Protein AF-A0AA40AC60-F1 (afdb_monomer_lite)

Radius of gyration: 14.01 Å; chains: 1; bounding box: 28×23×40 Å

Organism: NCBI:txid1954250

Foldseek 3Di:
DDQPDEAEDEAEDDCQQVVRVVVQVVVQVVQVVVVCVVCVVVVNNVVCPPDDHHDYDGDYD

Structure (mmCIF, N/CA/C/O backbone):
d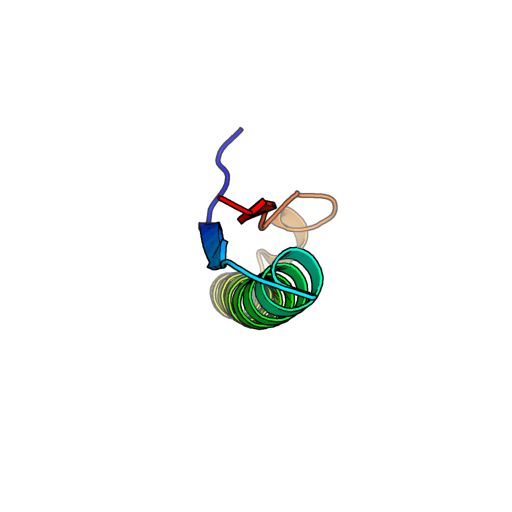ata_AF-A0AA40AC60-F1
#
_entry.id   AF-A0AA40AC60-F1
#
loop_
_atom_site.group_PDB
_atom_site.id
_atom_site.type_symbol
_atom_site.label_atom_id
_atom_site.label_alt_id
_atom_site.label_comp_id
_atom_site.label_asym_id
_atom_site.label_entity_id
_atom_site.label_seq_id
_atom_site.pdbx_PDB_ins_code
_atom_site.Cartn_x
_atom_site.Cartn_y
_atom_site.Cartn_z
_atom_site.occupancy
_atom_site.B_iso_or_equiv
_atom_site.auth_seq_id
_atom_site.auth_comp_id
_atom_site.auth_asym_id
_atom_site.auth_atom_id
_atom_site.pdbx_PDB_model_num
ATOM 1 N N . MET A 1 1 ? -6.232 16.369 -2.314 1.00 44.34 1 MET A N 1
ATOM 2 C CA . MET A 1 1 ? -6.085 14.916 -2.101 1.00 44.34 1 MET A CA 1
ATOM 3 C C . MET A 1 1 ? -4.694 14.678 -1.528 1.00 44.34 1 MET A C 1
ATOM 5 O O . MET A 1 1 ? -3.731 14.979 -2.220 1.00 44.34 1 MET A O 1
ATOM 9 N N . LEU A 1 2 ? -4.574 14.266 -0.263 1.00 49.25 2 LEU A N 1
ATOM 10 C CA . LEU A 1 2 ? -3.290 13.871 0.333 1.00 49.25 2 LEU A CA 1
ATOM 11 C C . LEU A 1 2 ? -3.074 12.394 0.006 1.00 49.25 2 LEU A C 1
ATOM 13 O O . LEU A 1 2 ? -3.756 11.541 0.561 1.00 49.25 2 LEU A O 1
ATOM 17 N N . PHE A 1 3 ? -2.155 12.093 -0.905 1.00 53.38 3 PHE A N 1
ATOM 18 C CA . PHE A 1 3 ? -1.699 10.722 -1.089 1.00 53.38 3 PHE A CA 1
ATOM 19 C C . PHE A 1 3 ? -0.592 10.465 -0.067 1.00 53.38 3 PHE A C 1
ATOM 21 O O . PHE A 1 3 ? 0.478 11.063 -0.171 1.00 53.38 3 PHE A O 1
ATOM 28 N N . LEU A 1 4 ? -0.853 9.630 0.943 1.00 63.62 4 LEU A N 1
ATOM 29 C CA . LEU A 1 4 ? 0.090 9.455 2.053 1.00 63.62 4 LEU A CA 1
ATOM 30 C C . LEU A 1 4 ? 1.406 8.786 1.617 1.00 63.62 4 LEU A C 1
ATOM 32 O O . LEU A 1 4 ? 2.440 9.063 2.216 1.00 63.62 4 LEU A O 1
ATOM 36 N N . PHE A 1 5 ? 1.387 7.951 0.570 1.00 68.19 5 PHE A N 1
ATOM 37 C CA . PHE A 1 5 ? 2.588 7.310 0.028 1.00 68.19 5 PHE A CA 1
ATOM 38 C C . PHE A 1 5 ? 2.527 7.187 -1.500 1.00 68.19 5 PHE A C 1
ATOM 40 O O . PHE A 1 5 ? 1.683 6.469 -2.043 1.00 68.19 5 PHE A O 1
ATOM 47 N N . LEU A 1 6 ? 3.449 7.883 -2.172 1.00 76.12 6 LEU A N 1
ATOM 48 C CA . LEU A 1 6 ? 3.789 7.693 -3.583 1.00 76.12 6 LEU A CA 1
ATOM 49 C C . LEU A 1 6 ? 4.896 6.640 -3.680 1.00 76.12 6 LEU A C 1
ATOM 51 O O . LEU A 1 6 ? 5.943 6.790 -3.049 1.00 76.12 6 LEU A O 1
ATOM 55 N N . LEU A 1 7 ? 4.677 5.606 -4.490 1.00 78.25 7 LEU A N 1
ATOM 56 C CA . LEU A 1 7 ? 5.663 4.560 -4.761 1.00 78.25 7 LEU A CA 1
ATOM 57 C C . LEU A 1 7 ? 5.992 4.532 -6.251 1.00 78.25 7 LEU A C 1
ATOM 59 O O . LEU A 1 7 ? 5.092 4.431 -7.081 1.00 78.25 7 LEU A O 1
ATOM 63 N N . ASN A 1 8 ? 7.278 4.626 -6.579 1.00 79.69 8 ASN A N 1
ATOM 64 C CA . ASN A 1 8 ? 7.752 4.643 -7.955 1.00 79.69 8 ASN A CA 1
ATOM 65 C C . ASN A 1 8 ? 8.845 3.604 -8.137 1.00 79.69 8 ASN A C 1
ATOM 67 O O . ASN A 1 8 ? 9.833 3.603 -7.406 1.00 79.69 8 ASN A O 1
ATOM 71 N N . GLU A 1 9 ? 8.687 2.784 -9.167 1.00 84.44 9 GLU A N 1
ATOM 72 C CA . GLU A 1 9 ? 9.698 1.827 -9.590 1.00 84.44 9 GLU A CA 1
ATOM 73 C C . GLU A 1 9 ? 9.989 2.051 -11.069 1.00 84.44 9 GLU A C 1
ATOM 75 O O . GLU A 1 9 ? 9.083 2.073 -11.908 1.00 84.44 9 GLU A O 1
ATOM 80 N N . VAL A 1 10 ? 11.273 2.219 -11.369 1.00 84.94 10 VAL A N 1
ATOM 81 C CA . VAL A 1 10 ? 11.790 2.267 -12.734 1.00 84.94 10 VAL A CA 1
ATOM 82 C C . VAL A 1 10 ? 12.518 0.961 -12.977 1.00 84.94 10 VAL A C 1
ATOM 84 O O . VAL A 1 10 ? 13.423 0.595 -12.222 1.00 84.94 10 VAL A O 1
ATOM 87 N N . LYS A 1 11 ? 12.105 0.246 -14.017 1.00 88.38 11 LYS A N 1
ATOM 88 C CA . LYS A 1 11 ? 12.761 -0.976 -14.488 1.00 88.38 11 LYS A CA 1
ATOM 89 C C . LYS A 1 11 ? 13.071 -0.819 -15.974 1.00 88.38 11 LYS A C 1
ATOM 91 O O . LYS A 1 11 ? 12.562 0.089 -16.615 1.00 88.38 11 LYS A O 1
ATOM 96 N N . CYS A 1 12 ? 13.939 -1.677 -16.495 1.00 86.62 12 CYS A N 1
ATOM 97 C CA . CYS A 1 12 ? 14.295 -1.706 -17.909 1.00 86.62 12 CYS A CA 1
ATOM 98 C C . CYS A 1 12 ? 14.448 -3.163 -18.350 1.00 86.62 12 CYS A C 1
ATOM 100 O O . CYS A 1 12 ? 14.964 -3.992 -17.590 1.00 86.62 12 CYS A O 1
ATOM 102 N N . GLY A 1 13 ? 13.998 -3.469 -19.566 1.00 87.00 13 GLY A N 1
ATOM 103 C CA . GLY A 1 13 ? 14.136 -4.780 -20.195 1.00 87.00 13 GLY A CA 1
ATOM 104 C C . GLY A 1 13 ? 12.845 -5.600 -20.238 1.00 87.00 13 GLY A C 1
ATOM 105 O O . GLY A 1 13 ? 11.767 -5.164 -19.843 1.00 87.00 13 GLY A O 1
ATOM 106 N N . VAL A 1 14 ? 12.945 -6.830 -20.746 1.00 83.88 14 VAL A N 1
ATOM 107 C CA . VAL A 1 14 ? 11.788 -7.729 -20.888 1.00 83.88 14 VAL A CA 1
ATOM 108 C C . VAL A 1 14 ? 11.162 -7.981 -19.508 1.00 83.88 14 VAL A C 1
ATOM 110 O O . VAL A 1 14 ? 11.862 -8.410 -18.596 1.00 83.88 14 VAL A O 1
ATOM 113 N N . GLN A 1 15 ? 9.8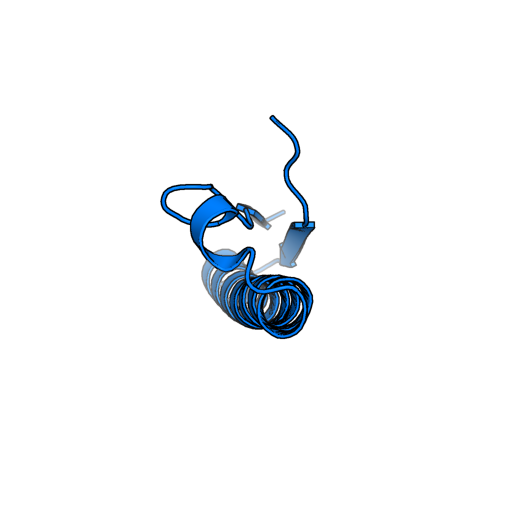50 -7.740 -19.369 1.00 90.56 15 GLN A N 1
ATOM 114 C CA . GLN A 1 15 ? 9.081 -7.801 -18.105 1.00 90.56 15 GLN A CA 1
ATOM 115 C C . GLN A 1 15 ? 9.353 -6.661 -17.098 1.00 90.56 15 GLN A C 1
ATOM 117 O O . GLN A 1 15 ? 8.978 -6.776 -15.930 1.00 90.56 15 GLN A O 1
ATOM 122 N N . ALA A 1 16 ? 9.956 -5.540 -17.512 1.00 89.38 16 ALA A N 1
ATOM 123 C CA . ALA A 1 16 ? 10.213 -4.387 -16.642 1.00 89.38 16 ALA A CA 1
ATOM 124 C C . ALA A 1 16 ? 8.961 -3.900 -15.890 1.00 89.38 16 ALA A C 1
ATOM 126 O O . ALA A 1 16 ? 8.985 -3.798 -14.660 1.00 89.38 16 ALA A O 1
ATOM 127 N N . LEU A 1 17 ? 7.852 -3.674 -16.603 1.00 90.69 17 LEU A N 1
ATOM 128 C CA . LEU A 1 17 ? 6.591 -3.244 -15.989 1.00 90.69 17 LEU A CA 1
ATOM 129 C C . LEU A 1 17 ? 6.010 -4.286 -15.022 1.00 90.69 17 LEU A C 1
ATOM 131 O O . LEU A 1 17 ? 5.486 -3.905 -13.978 1.00 90.69 17 LEU A O 1
ATOM 135 N N . ASP A 1 18 ? 6.146 -5.584 -15.309 1.00 92.81 18 ASP A N 1
ATOM 136 C CA . ASP A 1 18 ? 5.674 -6.645 -14.409 1.00 92.81 18 ASP A CA 1
ATOM 137 C C . ASP A 1 18 ? 6.471 -6.665 -13.100 1.00 92.81 18 ASP A C 1
ATOM 139 O O . ASP A 1 18 ? 5.905 -6.790 -12.011 1.00 92.81 18 ASP A O 1
ATOM 143 N N . ILE A 1 19 ? 7.796 -6.521 -13.187 1.00 93.12 19 ILE A N 1
ATOM 144 C CA . ILE A 1 19 ? 8.677 -6.468 -12.015 1.00 93.12 19 ILE A CA 1
ATOM 145 C C . ILE A 1 19 ? 8.395 -5.199 -11.200 1.00 93.12 19 ILE A C 1
ATOM 147 O O . ILE A 1 19 ? 8.232 -5.288 -9.980 1.00 93.12 19 ILE A O 1
ATOM 151 N N . ALA A 1 20 ? 8.293 -4.040 -11.860 1.00 92.75 20 ALA A N 1
ATOM 152 C CA . ALA A 1 20 ? 7.957 -2.764 -11.229 1.00 92.75 20 ALA A CA 1
ATOM 153 C C . ALA A 1 20 ? 6.597 -2.837 -10.524 1.00 92.75 20 ALA A C 1
ATOM 155 O O . ALA A 1 20 ? 6.485 -2.490 -9.349 1.00 92.75 20 ALA A O 1
ATOM 156 N N . GLY A 1 21 ? 5.583 -3.378 -11.203 1.00 92.88 21 GLY A N 1
ATOM 157 C CA . GLY A 1 21 ? 4.240 -3.560 -10.663 1.00 92.88 21 GLY A CA 1
ATOM 158 C C . GLY A 1 21 ? 4.221 -4.452 -9.422 1.00 92.88 21 GLY A C 1
ATOM 159 O O . GLY A 1 21 ? 3.578 -4.107 -8.432 1.00 92.88 21 GLY A O 1
ATOM 160 N N . ARG A 1 22 ? 4.971 -5.563 -9.417 1.00 94.44 22 ARG A N 1
ATOM 161 C CA . ARG A 1 22 ? 5.075 -6.452 -8.242 1.00 94.44 22 ARG A CA 1
ATOM 162 C C . ARG A 1 22 ? 5.740 -5.771 -7.050 1.00 94.44 22 ARG A C 1
ATOM 164 O O . ARG A 1 22 ? 5.259 -5.911 -5.927 1.00 94.44 22 ARG A O 1
ATOM 171 N N . GLN A 1 23 ? 6.827 -5.039 -7.277 1.00 92.69 23 GLN A N 1
ATOM 172 C CA . GLN A 1 23 ? 7.530 -4.327 -6.206 1.00 92.69 23 GLN A CA 1
ATOM 173 C C . GLN A 1 23 ? 6.684 -3.183 -5.645 1.00 92.69 23 GLN A C 1
ATOM 175 O O . GLN A 1 23 ? 6.523 -3.077 -4.429 1.00 92.69 23 GLN A O 1
ATOM 180 N N . ASN A 1 24 ? 6.041 -2.412 -6.520 1.00 92.88 24 ASN A N 1
ATOM 181 C CA . ASN A 1 24 ? 5.072 -1.398 -6.129 1.00 92.88 24 ASN A CA 1
ATOM 182 C C . ASN A 1 24 ? 3.910 -1.999 -5.326 1.00 92.88 24 ASN A C 1
ATOM 184 O O . ASN A 1 24 ? 3.567 -1.473 -4.271 1.00 92.88 24 ASN A O 1
ATOM 188 N N . ALA A 1 25 ? 3.335 -3.128 -5.756 1.00 93.31 25 ALA A N 1
ATOM 189 C CA . ALA A 1 25 ? 2.264 -3.813 -5.029 1.00 93.31 25 ALA A CA 1
ATOM 190 C C . ALA A 1 25 ? 2.702 -4.285 -3.633 1.00 93.31 25 ALA A C 1
ATOM 192 O O . ALA A 1 25 ? 1.954 -4.137 -2.659 1.00 93.31 25 ALA A O 1
ATOM 193 N N . HIS A 1 26 ? 3.923 -4.810 -3.515 1.00 94.75 26 HIS A N 1
ATOM 194 C CA . HIS A 1 26 ? 4.499 -5.206 -2.234 1.00 94.75 26 HIS A CA 1
ATOM 195 C C . HIS A 1 26 ? 4.630 -4.005 -1.286 1.00 94.75 26 HIS A C 1
ATOM 197 O O . HIS A 1 26 ? 4.084 -4.021 -0.180 1.00 94.75 26 HIS A O 1
ATOM 203 N N . SER A 1 27 ? 5.268 -2.928 -1.744 1.00 91.75 27 SER A N 1
ATOM 204 C CA . SER A 1 27 ? 5.459 -1.706 -0.959 1.00 91.75 27 SER A CA 1
ATOM 205 C C . SER A 1 27 ? 4.132 -1.021 -0.604 1.00 91.75 27 SER A C 1
ATOM 207 O O . SER A 1 27 ? 3.952 -0.587 0.534 1.00 91.75 27 SER A O 1
ATOM 209 N N . MET A 1 28 ? 3.159 -0.989 -1.527 1.00 93.31 28 MET A N 1
ATOM 210 C CA . MET A 1 28 ? 1.814 -0.447 -1.278 1.00 93.31 28 MET A CA 1
ATOM 211 C C . MET A 1 28 ? 1.100 -1.217 -0.168 1.00 93.31 28 MET A C 1
ATOM 213 O O . MET A 1 28 ? 0.439 -0.606 0.670 1.00 93.31 28 MET A O 1
ATOM 217 N N . THR A 1 29 ? 1.249 -2.543 -0.137 1.00 94.50 29 THR A N 1
ATOM 218 C CA . THR A 1 29 ? 0.647 -3.394 0.897 1.00 94.50 29 THR A CA 1
ATOM 219 C C . THR A 1 29 ? 1.227 -3.084 2.276 1.00 94.50 29 THR A C 1
ATOM 221 O O . THR A 1 29 ? 0.478 -2.944 3.245 1.00 94.50 29 THR A O 1
ATOM 224 N N . LEU A 1 30 ? 2.551 -2.924 2.366 1.00 94.38 30 LEU A N 1
ATOM 225 C CA . LEU A 1 30 ? 3.224 -2.547 3.611 1.00 94.38 30 LEU A CA 1
ATOM 226 C C . LEU A 1 30 ? 2.788 -1.157 4.093 1.00 94.38 30 LEU A C 1
ATOM 228 O O . LEU A 1 30 ? 2.446 -0.999 5.264 1.00 94.38 30 LEU A O 1
ATOM 232 N N . ALA A 1 31 ? 2.737 -0.172 3.193 1.00 92.06 31 ALA A N 1
ATOM 233 C CA . ALA A 1 31 ? 2.306 1.185 3.520 1.00 92.06 31 ALA A CA 1
ATOM 234 C C . ALA A 1 31 ? 0.838 1.230 3.981 1.00 92.06 31 ALA A C 1
ATOM 236 O O . ALA A 1 31 ? 0.539 1.803 5.027 1.00 92.06 31 ALA A O 1
ATOM 237 N N . ALA A 1 32 ? -0.075 0.566 3.263 1.00 92.06 32 ALA A N 1
ATOM 238 C CA . ALA A 1 32 ? -1.483 0.484 3.653 1.00 92.06 32 ALA A CA 1
ATOM 239 C C . ALA A 1 32 ? -1.656 -0.168 5.034 1.00 92.06 32 ALA A C 1
ATOM 241 O O . ALA A 1 32 ? -2.416 0.329 5.868 1.00 92.06 32 ALA A O 1
ATOM 242 N N . ARG A 1 33 ? -0.905 -1.243 5.311 1.00 94.44 33 ARG A N 1
ATOM 243 C CA . ARG A 1 33 ? -0.894 -1.888 6.627 1.00 94.44 33 ARG A CA 1
ATOM 244 C C . ARG A 1 33 ? -0.410 -0.935 7.720 1.00 94.44 33 ARG A C 1
ATOM 246 O O . ARG A 1 33 ? -1.079 -0.829 8.744 1.00 94.44 33 ARG A O 1
ATOM 253 N N . ALA A 1 34 ? 0.702 -0.235 7.498 1.00 93.44 34 ALA A N 1
ATOM 254 C CA . ALA A 1 34 ? 1.250 0.714 8.463 1.00 93.44 34 ALA A CA 1
ATOM 255 C C . ALA A 1 34 ? 0.256 1.844 8.785 1.00 93.44 34 ALA A C 1
ATOM 257 O O . ALA A 1 34 ? 0.067 2.180 9.951 1.00 93.44 34 ALA A O 1
ATOM 258 N N . ILE A 1 35 ? -0.449 2.380 7.779 1.00 92.56 35 ILE A N 1
ATOM 259 C CA . ILE A 1 35 ? -1.495 3.396 7.985 1.00 92.56 35 ILE A CA 1
ATOM 260 C C . ILE A 1 35 ? -2.618 2.850 8.879 1.00 92.56 35 ILE A C 1
ATOM 262 O O . ILE A 1 35 ? -3.005 3.497 9.851 1.00 92.56 35 ILE A O 1
ATOM 266 N N . VAL A 1 36 ? -3.125 1.645 8.599 1.00 93.12 36 VAL A N 1
ATOM 267 C CA . VAL A 1 36 ? -4.173 1.023 9.429 1.00 93.12 36 VAL A CA 1
ATOM 268 C C . VAL A 1 36 ? -3.681 0.784 10.861 1.00 93.12 36 VAL A C 1
ATOM 270 O O . VAL A 1 36 ? -4.417 1.040 11.815 1.00 93.12 36 VAL A O 1
ATOM 273 N N . GLU A 1 37 ? -2.439 0.328 11.031 1.00 94.75 37 GLU A N 1
ATOM 274 C CA . GLU A 1 37 ? -1.825 0.117 12.347 1.00 94.75 37 GLU A CA 1
ATOM 275 C C . GLU A 1 37 ? -1.630 1.427 13.131 1.00 94.75 37 GLU A C 1
ATOM 277 O O . GLU A 1 37 ? -1.750 1.404 14.353 1.00 94.75 37 GLU A O 1
ATOM 282 N N . LEU A 1 38 ? -1.427 2.572 12.467 1.00 93.88 38 LEU A N 1
ATOM 283 C CA . LEU A 1 38 ? -1.360 3.892 13.114 1.00 93.88 38 LEU A CA 1
ATOM 284 C C . LEU A 1 38 ? -2.728 4.401 13.595 1.00 93.88 38 LEU A C 1
ATOM 286 O O . LEU A 1 38 ? -2.820 5.024 14.653 1.00 93.88 38 LEU A O 1
ATOM 290 N N . PHE A 1 39 ? -3.801 4.144 12.842 1.00 94.38 39 PHE A N 1
ATOM 291 C CA . PHE A 1 39 ? -5.150 4.630 13.177 1.00 94.38 39 PHE A CA 1
ATOM 292 C C . PHE A 1 39 ? -5.870 3.747 14.204 1.00 94.38 39 PHE A C 1
ATOM 294 O O . PHE A 1 39 ? -6.759 4.222 14.920 1.00 94.38 39 PHE A O 1
ATOM 301 N N . ARG A 1 40 ? -5.482 2.471 14.306 1.00 95.62 40 ARG A N 1
ATOM 302 C CA . ARG A 1 40 ? -6.114 1.494 15.201 1.00 95.62 40 ARG A CA 1
ATOM 303 C C . ARG A 1 40 ? -6.015 1.846 16.698 1.00 95.62 40 ARG A C 1
ATOM 305 O O . ARG A 1 40 ? -7.048 1.827 17.366 1.00 95.62 40 ARG A O 1
ATOM 312 N N . PRO A 1 41 ? -4.851 2.233 17.259 1.00 97.75 41 PRO A N 1
ATOM 313 C CA . PRO A 1 41 ? -4.725 2.576 18.681 1.00 97.75 41 PRO A CA 1
ATOM 314 C C . PRO A 1 41 ? -5.621 3.737 19.125 1.00 97.75 41 PRO A C 1
ATOM 316 O O . PRO A 1 41 ? -6.063 3.778 20.271 1.00 97.75 41 PRO A O 1
ATOM 319 N N . VAL A 1 42 ? -5.913 4.664 18.210 1.00 97.06 42 VAL A N 1
ATOM 320 C CA . VAL A 1 42 ? -6.748 5.845 18.470 1.00 97.06 42 VAL A CA 1
ATOM 321 C C . VAL A 1 42 ? -8.214 5.652 18.067 1.00 97.06 42 VAL A C 1
ATOM 323 O O . VAL A 1 42 ? -8.997 6.587 18.200 1.00 97.06 42 VAL A O 1
ATOM 326 N N . LYS A 1 43 ? -8.608 4.448 17.621 1.00 96.25 43 LYS A N 1
ATOM 327 C CA . LYS A 1 43 ? -9.982 4.087 17.218 1.00 96.25 43 LYS A CA 1
ATOM 328 C C . LYS A 1 43 ? -10.549 4.952 16.080 1.00 96.25 43 LYS A C 1
ATOM 330 O O . LYS A 1 43 ? -11.736 5.291 16.079 1.00 96.25 43 LYS A O 1
ATOM 335 N N . ARG A 1 44 ? -9.695 5.355 15.130 1.00 95.81 44 ARG A N 1
ATOM 336 C CA . ARG A 1 44 ? -10.053 6.233 13.994 1.00 95.81 44 ARG A CA 1
ATOM 337 C C . ARG A 1 44 ? -10.039 5.516 12.643 1.00 95.81 44 ARG A C 1
ATOM 339 O O . ARG A 1 44 ? -10.053 6.160 11.604 1.00 95.81 44 ARG A O 1
ATOM 346 N N . GLU A 1 45 ? -10.065 4.187 12.613 1.00 94.06 45 GLU A N 1
ATOM 347 C CA . GLU A 1 45 ? -9.970 3.397 11.374 1.00 94.06 45 GLU A CA 1
ATOM 348 C C . GLU A 1 45 ? -11.093 3.708 10.371 1.00 94.06 45 GLU A C 1
ATOM 350 O O . GLU A 1 45 ? -10.911 3.533 9.168 1.00 94.06 45 GLU A O 1
ATOM 355 N N . LYS A 1 46 ? -12.242 4.210 10.848 1.00 94.81 46 LYS A N 1
ATOM 356 C CA . LYS A 1 46 ? -13.360 4.653 9.998 1.00 94.81 46 LYS A CA 1
ATOM 357 C C . LYS A 1 46 ? -12.983 5.776 9.032 1.00 94.81 46 LYS A C 1
ATOM 359 O O . LYS A 1 46 ? -13.619 5.892 7.994 1.00 94.81 46 LYS A O 1
ATOM 364 N N . GLU A 1 47 ? -11.966 6.570 9.347 1.00 93.62 47 GLU A N 1
ATOM 365 C CA . GLU A 1 47 ? -11.477 7.637 8.465 1.00 93.62 47 GLU A CA 1
ATOM 366 C C . GLU A 1 47 ? -10.714 7.108 7.259 1.00 93.62 47 GLU A C 1
ATOM 368 O O . GLU A 1 47 ? -10.563 7.819 6.278 1.00 93.62 47 GLU A O 1
ATOM 373 N N . LEU A 1 48 ? -10.254 5.859 7.313 1.00 92.44 48 LEU A N 1
ATOM 374 C CA . LEU A 1 48 ? -9.594 5.202 6.189 1.00 92.44 48 LEU A CA 1
ATOM 375 C C . LEU A 1 48 ? -10.606 4.530 5.249 1.00 92.44 48 LEU A C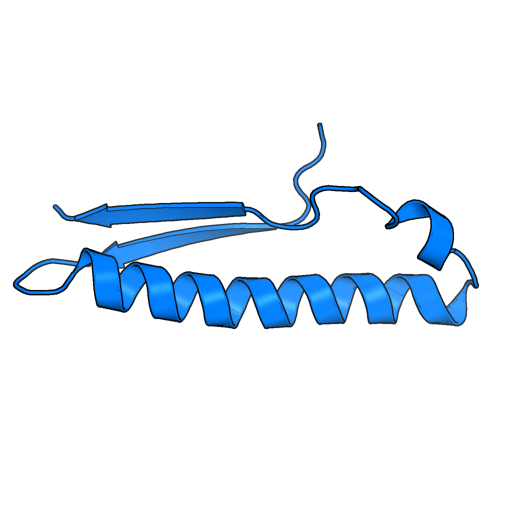 1
ATOM 377 O O . LEU A 1 48 ? -10.238 4.005 4.199 1.00 92.44 48 LEU A O 1
ATOM 381 N N . HIS A 1 49 ? -11.886 4.477 5.629 1.00 92.81 49 HIS A N 1
ATOM 382 C CA . HIS A 1 49 ? -12.897 3.771 4.858 1.00 92.81 49 HIS A CA 1
ATOM 383 C C . HIS A 1 49 ? -13.183 4.495 3.540 1.00 92.81 49 HIS A C 1
ATOM 385 O O . HIS A 1 49 ? -13.647 5.629 3.543 1.00 92.81 49 HIS A O 1
ATOM 391 N N . ARG A 1 50 ? -12.980 3.786 2.420 1.00 90.56 50 ARG A N 1
ATOM 392 C CA . ARG A 1 50 ? -13.144 4.291 1.039 1.00 90.56 50 ARG A CA 1
ATOM 393 C C . ARG A 1 50 ? -12.152 5.387 0.647 1.00 90.56 50 ARG A C 1
ATOM 395 O O . ARG A 1 50 ? -12.306 5.964 -0.426 1.00 90.56 50 ARG A O 1
ATOM 402 N N . GLU A 1 51 ? -11.113 5.596 1.449 1.00 90.88 51 GLU A N 1
ATOM 403 C CA . GLU A 1 51 ? -10.018 6.490 1.102 1.00 90.88 51 GLU A CA 1
ATOM 404 C C . GLU A 1 51 ? -8.954 5.764 0.282 1.00 90.88 51 GLU A C 1
ATOM 406 O O . GLU A 1 51 ? -8.642 4.589 0.499 1.00 90.88 51 GLU A O 1
ATOM 411 N N . LEU A 1 52 ? -8.372 6.487 -0.673 1.00 88.62 52 LEU A N 1
ATOM 412 C CA . LEU A 1 52 ? -7.251 5.986 -1.452 1.00 88.62 52 LEU A CA 1
ATOM 413 C C . LEU A 1 52 ? -5.949 6.211 -0.671 1.00 88.62 52 LEU A C 1
ATOM 415 O O . LEU A 1 52 ? -5.425 7.321 -0.615 1.00 88.62 52 LEU A O 1
ATOM 419 N N . LEU A 1 53 ? -5.430 5.148 -0.055 1.00 88.56 53 LEU A N 1
ATOM 420 C CA . LEU A 1 53 ? -4.297 5.240 0.875 1.00 88.56 53 LEU A CA 1
ATOM 421 C C . LEU A 1 53 ? -2.928 5.284 0.185 1.00 88.56 53 LEU A C 1
ATOM 423 O O . LEU A 1 53 ? -1.988 5.889 0.703 1.00 88.56 53 LEU A O 1
ATOM 427 N N . THR A 1 54 ? -2.802 4.627 -0.966 1.00 90.00 54 THR A N 1
ATOM 428 C CA . THR A 1 54 ? -1.543 4.478 -1.701 1.00 90.00 54 THR A CA 1
ATOM 429 C C . THR A 1 54 ? -1.798 4.523 -3.203 1.00 90.00 54 THR A C 1
ATOM 431 O O . THR A 1 54 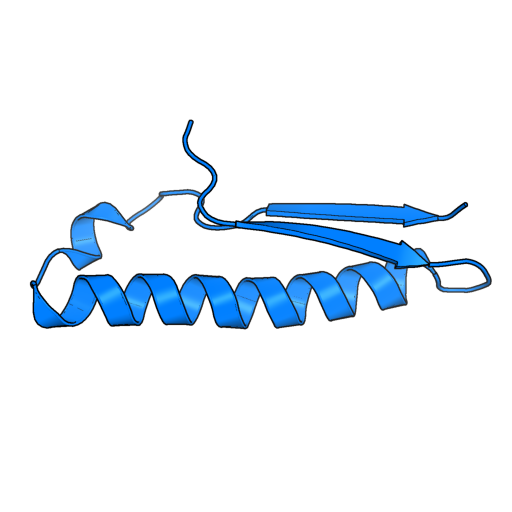? -2.886 4.192 -3.677 1.00 90.00 54 THR A O 1
ATOM 434 N N . PHE A 1 55 ? -0.790 4.942 -3.961 1.00 89.56 55 PHE A N 1
ATOM 435 C CA . PHE A 1 55 ? -0.776 4.822 -5.415 1.00 89.56 55 PHE A CA 1
ATOM 436 C C . PHE A 1 55 ? 0.655 4.589 -5.892 1.00 89.56 55 PHE A C 1
ATOM 438 O O . PHE A 1 55 ? 1.615 4.885 -5.174 1.00 89.56 55 PHE A O 1
ATOM 445 N N . SER A 1 56 ? 0.800 4.048 -7.100 1.00 90.81 56 SER A N 1
ATOM 446 C C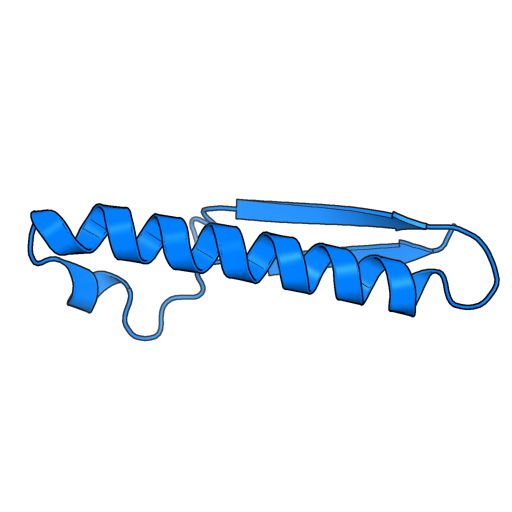A . SER A 1 56 ? 2.116 3.813 -7.681 1.00 90.81 56 SER A CA 1
ATOM 447 C C . SER A 1 56 ? 2.183 4.153 -9.158 1.00 90.81 56 SER A C 1
ATOM 449 O O . SER A 1 56 ? 1.174 4.105 -9.865 1.00 90.81 56 SER A O 1
ATOM 451 N N . ILE A 1 57 ? 3.390 4.488 -9.610 1.00 89.44 57 ILE A N 1
ATOM 452 C CA . ILE A 1 57 ? 3.723 4.659 -11.022 1.00 89.44 57 ILE A CA 1
ATOM 453 C C . ILE A 1 57 ? 4.817 3.646 -11.358 1.00 89.44 57 ILE A C 1
ATOM 455 O O . ILE A 1 57 ? 5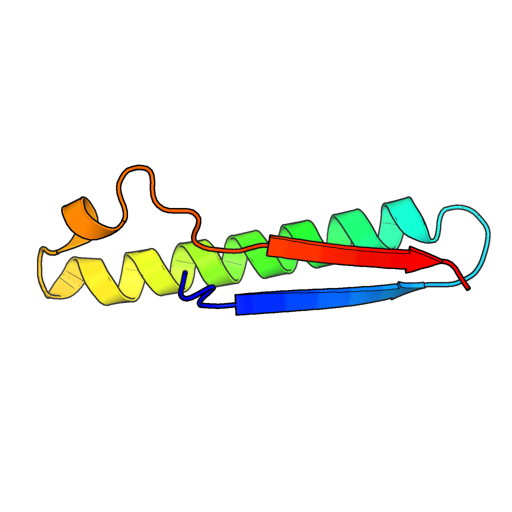.817 3.512 -10.650 1.00 89.44 57 ILE A O 1
ATOM 459 N N . SER A 1 58 ? 4.602 2.909 -12.443 1.00 89.19 58 SER A N 1
ATOM 460 C CA . SER A 1 58 ? 5.597 2.000 -13.009 1.00 89.19 58 SER A CA 1
ATOM 461 C C . SER A 1 58 ? 6.027 2.561 -14.350 1.00 89.19 58 SER A C 1
ATOM 463 O O . SER A 1 58 ? 5.176 2.920 -15.164 1.00 89.19 58 SER A O 1
ATOM 465 N N . TYR A 1 59 ? 7.333 2.659 -14.556 1.00 86.25 59 TYR A N 1
ATOM 466 C CA . TYR A 1 59 ? 7.897 3.182 -15.789 1.00 86.25 59 TYR A CA 1
ATOM 467 C C . TYR A 1 59 ? 8.935 2.210 -16.345 1.00 86.25 59 TYR A C 1
ATOM 469 O O . TYR A 1 59 ? 9.740 1.652 -15.593 1.00 86.25 59 TYR A O 1
ATOM 477 N N . ASP A 1 60 ? 8.880 2.027 -17.659 1.00 86.25 60 ASP A N 1
ATOM 478 C CA . ASP A 1 60 ? 9.854 1.289 -18.457 1.00 86.25 60 ASP A CA 1
ATOM 479 C C . ASP A 1 60 ? 10.565 2.301 -19.358 1.00 86.25 60 ASP A C 1
ATOM 481 O O . ASP A 1 60 ? 9.893 3.105 -20.011 1.00 86.25 60 ASP A O 1
ATOM 485 N N . TYR A 1 61 ? 11.898 2.319 -19.302 1.00 76.56 61 TYR A N 1
ATOM 486 C CA . TYR A 1 61 ? 12.741 3.281 -20.021 1.00 76.56 61 TYR A CA 1
ATOM 487 C C . TYR A 1 61 ? 13.211 2.728 -21.364 1.00 76.56 61 TYR A C 1
ATOM 489 O O . TYR A 1 61 ? 13.767 1.603 -21.367 1.00 76.56 61 TYR A O 1
#

InterPro domains:
  IPR057684 Domain of unknown function DUF7924 [PF25545] (1-60)

Sequence (61 aa):
MLFLFLLNEVKCGVQALDIAGRQNAHSMTLAARAIVELFRPVKREKELHRELLTFSISYDY

Secondary structure (DSSP, 8-state):
---SEEEEEEE-STTHHHHHHHHHHHHHHHHHHHHHHHHTTTT-GGGGTT---EEEEEEE-

pLDDT: mean 87.87, std 10.94, range [44.34, 97.75]